Protein AF-A0A947CRB1-F1 (afdb_monomer)

Secondary structure (DSSP, 8-state):
-EEEEEEEEEETTEEEEEEEEEE-GGGSPPPTTS-------S--GGGTEEEEEEES---

Solvent-accessible surface area (backbone atoms only — not comparable to full-atom values): 3899 Å² total; per-residue (Å²): 99,67,54,68,55,70,51,77,46,84,49,101,87,36,44,36,36,42,38,44,35,38,57,59,67,75,74,66,74,74,68,95,8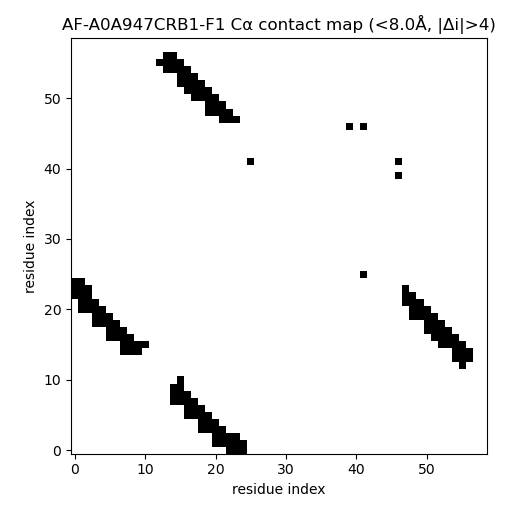4,66,84,78,66,92,58,85,75,92,76,56,68,72,79,34,53,44,80,46,78,48,74,45,80,90,128

Radius of gyration: 16.7 Å; Cα contacts (8 Å, |Δi|>4): 74; chains: 1; bounding box: 29×19×51 Å

Sequence (59 aa):
WAVGGGLRIRTPVGPVRVDLGFRLNRFRAAPADEPQNPRPTGGDLADRLVFHLSLGEAF

Foldseek 3Di:
DKDKDKDWDQDPQGIKIKIKMFDPPPPDDPDPPDPDPPDPNPDDPVSGIDIDIDDHDDD

pLDDT: mean 72.11, std 16.76, range [45.31, 93.25]

Structure (mmCIF, N/CA/C/O backbone):
data_AF-A0A947CRB1-F1
#
_entry.id   AF-A0A947CRB1-F1
#
loop_
_atom_site.group_PDB
_atom_site.id
_atom_site.type_symbol
_atom_site.label_atom_id
_atom_site.label_alt_id
_atom_site.label_comp_id
_atom_site.label_asym_id
_atom_site.label_entity_id
_atom_site.label_seq_id
_atom_site.pdbx_PDB_ins_code
_atom_site.Cartn_x
_atom_site.Cartn_y
_atom_site.Cartn_z
_atom_site.occupancy
_atom_site.B_iso_or_equiv
_atom_site.auth_seq_id
_atom_site.auth_comp_id
_atom_site.auth_asym_id
_atom_site.auth_atom_id
_atom_site.pdbx_PDB_model_num
ATOM 1 N N . TRP A 1 1 ? 10.345 -8.495 -13.125 1.00 61.50 1 TRP A N 1
ATOM 2 C CA . TRP A 1 1 ? 11.005 -8.271 -11.840 1.00 61.50 1 TRP A CA 1
ATOM 3 C C . TRP A 1 1 ? 10.555 -6.928 -11.323 1.00 61.50 1 TRP A C 1
ATOM 5 O O . TRP A 1 1 ? 10.389 -5.987 -12.101 1.00 61.50 1 TRP A O 1
ATOM 15 N N . ALA A 1 2 ? 10.265 -6.880 -10.035 1.00 80.31 2 ALA A N 1
ATOM 16 C CA . ALA A 1 2 ? 9.820 -5.698 -9.324 1.00 80.31 2 ALA A CA 1
ATOM 17 C C . ALA A 1 2 ? 10.336 -5.808 -7.889 1.00 80.31 2 ALA A C 1
ATOM 19 O O . ALA A 1 2 ? 10.506 -6.918 -7.386 1.00 80.31 2 ALA A O 1
ATOM 20 N N . VAL A 1 3 ? 10.590 -4.668 -7.265 1.00 87.50 3 VAL A N 1
ATOM 21 C CA . VAL A 1 3 ? 10.963 -4.558 -5.855 1.00 87.50 3 VAL A CA 1
ATOM 22 C C . VAL A 1 3 ? 9.977 -3.613 -5.193 1.00 87.50 3 VAL A C 1
ATOM 24 O O . VAL A 1 3 ? 9.515 -2.673 -5.830 1.00 87.50 3 VAL A O 1
ATOM 27 N N . GLY A 1 4 ? 9.609 -3.859 -3.946 1.00 87.69 4 GLY A N 1
ATOM 28 C CA . GLY A 1 4 ? 8.660 -3.008 -3.248 1.00 87.69 4 GLY A CA 1
ATOM 29 C C . GLY A 1 4 ? 8.797 -3.123 -1.744 1.00 87.69 4 GLY A C 1
ATOM 30 O O . GLY A 1 4 ? 9.332 -4.108 -1.237 1.00 87.69 4 GLY A O 1
ATOM 31 N N . GLY A 1 5 ? 8.318 -2.095 -1.054 1.00 90.88 5 GLY A N 1
ATOM 32 C CA . GLY A 1 5 ? 8.244 -2.023 0.397 1.00 90.88 5 GLY A CA 1
ATOM 33 C C . GLY A 1 5 ? 6.816 -1.725 0.828 1.00 90.88 5 GLY A C 1
ATOM 34 O O . GLY A 1 5 ? 6.073 -1.055 0.113 1.00 90.88 5 GLY A O 1
ATOM 35 N N . GLY A 1 6 ? 6.426 -2.229 1.994 1.00 90.94 6 GLY A N 1
ATOM 36 C CA . GLY A 1 6 ? 5.100 -1.989 2.543 1.00 90.94 6 GLY A CA 1
ATOM 37 C C . GLY A 1 6 ? 5.145 -1.705 4.035 1.00 90.94 6 GLY A C 1
ATOM 38 O O . GLY A 1 6 ? 5.987 -2.239 4.756 1.00 90.94 6 GLY A O 1
ATOM 39 N N . LEU A 1 7 ? 4.217 -0.867 4.487 1.00 90.75 7 LEU A N 1
ATOM 40 C CA . LEU A 1 7 ? 3.996 -0.524 5.880 1.00 90.75 7 LEU A CA 1
ATOM 41 C C . LEU A 1 7 ? 2.626 -1.043 6.317 1.00 90.75 7 LEU A C 1
ATOM 43 O O . LEU A 1 7 ? 1.626 -0.890 5.614 1.00 90.75 7 LEU A O 1
ATOM 47 N N . ARG A 1 8 ? 2.587 -1.665 7.495 1.00 93.25 8 ARG A N 1
ATOM 48 C CA . ARG A 1 8 ? 1.362 -2.171 8.118 1.00 93.25 8 ARG A CA 1
ATOM 49 C C . ARG A 1 8 ? 1.211 -1.532 9.486 1.00 93.25 8 ARG A C 1
ATOM 51 O O . ARG A 1 8 ? 2.090 -1.681 10.330 1.00 93.25 8 ARG A O 1
ATOM 58 N N . ILE A 1 9 ? 0.102 -0.833 9.693 1.00 90.00 9 ILE A N 1
ATOM 59 C CA . ILE A 1 9 ? -0.189 -0.104 10.928 1.00 90.00 9 ILE A CA 1
ATOM 60 C C . ILE A 1 9 ? -1.531 -0.588 11.466 1.00 90.00 9 ILE A C 1
ATOM 62 O O . ILE A 1 9 ? -2.488 -0.763 10.717 1.00 90.00 9 ILE A O 1
ATOM 66 N N . ARG A 1 10 ? -1.614 -0.787 12.782 1.00 91.50 10 ARG A N 1
ATOM 67 C CA . ARG A 1 10 ? -2.891 -0.983 13.472 1.00 91.50 10 ARG A CA 1
ATOM 68 C C . ARG A 1 10 ? -3.395 0.377 13.931 1.00 91.50 10 ARG A C 1
ATOM 70 O O . ARG A 1 10 ? -2.701 1.057 14.681 1.00 91.50 10 ARG A O 1
ATOM 77 N N . THR A 1 11 ? -4.574 0.769 13.470 1.00 87.75 11 THR A N 1
ATOM 78 C CA . THR A 1 11 ? -5.222 2.022 13.873 1.00 87.75 11 THR A CA 1
ATOM 79 C C . THR A 1 11 ? -6.512 1.722 14.643 1.00 87.75 11 THR A C 1
ATOM 81 O O . THR A 1 11 ? -7.020 0.602 14.542 1.00 87.75 11 THR A O 1
ATOM 84 N N . PRO A 1 12 ? -7.079 2.689 15.390 1.00 87.94 12 PRO A N 1
ATOM 85 C CA . PRO A 1 12 ? -8.355 2.503 16.090 1.00 87.94 12 PRO A CA 1
ATOM 86 C C . PRO A 1 12 ? -9.525 2.131 15.168 1.00 87.94 12 PRO A C 1
ATOM 88 O O . PRO A 1 12 ? -10.473 1.495 15.611 1.00 87.94 12 PRO A O 1
ATOM 91 N N . VAL A 1 13 ? -9.447 2.504 13.886 1.00 87.00 13 VAL A N 1
ATOM 92 C CA . VAL A 1 13 ? -10.463 2.210 12.862 1.00 87.00 13 VAL A CA 1
ATOM 93 C C . VAL A 1 13 ? -10.165 0.933 12.062 1.00 87.00 13 VAL A C 1
ATOM 95 O O . VAL A 1 13 ? -10.845 0.650 11.082 1.00 87.00 13 VAL A O 1
ATOM 98 N N . GLY A 1 14 ? -9.152 0.155 12.464 1.00 86.69 14 GLY A N 1
ATOM 99 C CA . GLY A 1 14 ? -8.777 -1.113 11.832 1.00 86.69 14 GLY A CA 1
ATOM 100 C C . GLY A 1 14 ? -7.347 -1.141 11.273 1.00 86.69 14 GLY A C 1
ATOM 101 O O . GLY A 1 14 ? -6.571 -0.190 11.440 1.00 86.69 14 GLY A O 1
ATOM 102 N N . PRO A 1 15 ? -6.944 -2.258 10.643 1.00 91.19 15 PRO A N 1
ATOM 103 C CA . PRO A 1 15 ? -5.631 -2.376 10.025 1.00 91.19 15 PRO A CA 1
ATOM 104 C C . PRO A 1 15 ? -5.530 -1.491 8.776 1.00 91.19 15 PRO A C 1
ATOM 106 O O . PRO A 1 15 ? -6.436 -1.440 7.947 1.00 91.19 15 PRO A O 1
ATOM 109 N N . VAL A 1 16 ? -4.392 -0.816 8.639 1.00 90.94 16 VAL A N 1
ATOM 110 C CA . VAL A 1 16 ? -4.009 -0.038 7.460 1.00 90.94 16 VAL A CA 1
ATOM 111 C C . VAL A 1 16 ? -2.778 -0.679 6.844 1.00 90.94 16 VAL A C 1
ATOM 113 O O . VAL A 1 16 ? -1.810 -0.997 7.543 1.00 90.94 16 VAL A O 1
ATOM 116 N N . ARG A 1 17 ? -2.797 -0.843 5.523 1.00 92.62 17 ARG A N 1
ATOM 117 C CA . ARG A 1 17 ? -1.660 -1.334 4.753 1.00 92.62 17 ARG A CA 1
ATOM 118 C C . ARG A 1 17 ? -1.382 -0.400 3.586 1.00 92.62 17 ARG A C 1
ATOM 120 O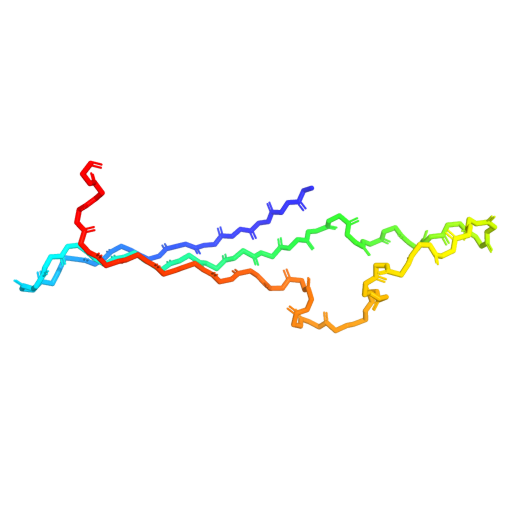 O . ARG A 1 17 ? -2.279 -0.083 2.813 1.00 92.62 17 ARG A O 1
ATOM 127 N N . VAL A 1 18 ? -0.125 0.005 3.473 1.00 90.50 18 VAL A N 1
ATOM 128 C CA . VAL A 1 18 ? 0.383 0.841 2.387 1.00 90.50 18 VAL A CA 1
ATOM 129 C C . VAL A 1 18 ? 1.526 0.090 1.727 1.00 90.50 18 VAL A C 1
ATOM 131 O O . VAL A 1 18 ? 2.509 -0.207 2.399 1.00 90.50 18 VAL A O 1
ATOM 134 N N . ASP A 1 19 ? 1.424 -0.216 0.439 1.00 91.31 19 ASP A N 1
ATOM 135 C CA . ASP A 1 19 ? 2.497 -0.848 -0.326 1.00 91.31 19 ASP A CA 1
ATOM 136 C C . ASP A 1 19 ? 2.927 0.052 -1.489 1.00 91.31 19 ASP A C 1
ATOM 138 O O . ASP A 1 19 ? 2.107 0.625 -2.209 1.00 91.31 19 ASP A O 1
ATOM 142 N N . LEU A 1 20 ? 4.239 0.144 -1.685 1.00 88.75 20 LEU A N 1
ATOM 143 C CA . LEU A 1 20 ? 4.884 0.845 -2.785 1.00 88.75 20 LEU A CA 1
ATOM 144 C C . LEU A 1 20 ? 5.762 -0.146 -3.547 1.00 88.75 20 LEU A C 1
ATOM 146 O O . LEU A 1 20 ? 6.689 -0.733 -2.991 1.00 88.75 20 LEU A O 1
ATOM 150 N N . GLY A 1 21 ? 5.468 -0.332 -4.829 1.00 87.94 21 GLY A N 1
ATOM 151 C CA . GLY A 1 21 ? 6.202 -1.214 -5.728 1.00 87.94 21 GLY A CA 1
ATOM 152 C C . GLY A 1 21 ? 6.864 -0.448 -6.867 1.00 87.94 21 GLY A C 1
ATOM 153 O O . GLY A 1 21 ? 6.301 0.499 -7.406 1.00 87.94 21 GLY A O 1
ATOM 154 N N . PHE A 1 22 ? 8.044 -0.899 -7.276 1.00 84.00 22 PHE A N 1
ATOM 155 C CA . PHE A 1 22 ? 8.800 -0.388 -8.409 1.00 84.00 22 PHE A CA 1
ATOM 156 C C . PHE A 1 22 ? 9.113 -1.515 -9.395 1.00 84.00 22 PHE A C 1
ATOM 158 O O . PHE A 1 22 ? 9.708 -2.541 -9.047 1.00 84.00 22 PHE A O 1
ATOM 165 N N . ARG A 1 23 ? 8.707 -1.344 -10.656 1.00 81.00 23 ARG A N 1
ATOM 166 C CA . ARG A 1 23 ? 8.919 -2.351 -11.709 1.00 81.00 23 ARG A CA 1
ATOM 167 C C . ARG A 1 23 ? 10.319 -2.217 -12.322 1.00 81.00 23 ARG A C 1
ATOM 169 O O . ARG A 1 23 ? 10.634 -1.205 -12.936 1.00 81.00 23 ARG A O 1
ATOM 176 N N . LEU A 1 24 ? 11.122 -3.280 -12.236 1.00 73.69 24 LEU A N 1
ATOM 177 C CA . LEU A 1 24 ? 12.499 -3.349 -12.751 1.00 73.69 24 LEU A CA 1
ATOM 178 C C . LEU A 1 24 ? 12.584 -3.847 -14.209 1.00 73.69 24 LEU A C 1
ATOM 180 O O . LEU A 1 24 ? 13.579 -3.623 -14.879 1.00 73.69 24 LEU A O 1
ATOM 184 N N . ASN A 1 25 ? 11.547 -4.487 -14.759 1.00 63.31 25 ASN A N 1
ATOM 185 C CA . ASN A 1 25 ? 11.615 -5.079 -16.112 1.00 63.31 25 ASN A CA 1
ATOM 186 C C . ASN A 1 25 ? 11.556 -4.090 -17.292 1.00 63.31 25 ASN A C 1
ATOM 188 O O . ASN A 1 25 ? 11.559 -4.535 -18.436 1.00 63.31 25 ASN A O 1
ATOM 192 N N . ARG A 1 26 ? 11.511 -2.772 -17.058 1.00 59.81 26 ARG A N 1
ATOM 193 C CA . ARG A 1 26 ? 11.495 -1.767 -18.140 1.00 59.81 26 ARG A CA 1
ATOM 194 C C . ARG A 1 26 ? 12.890 -1.271 -18.568 1.00 59.81 26 ARG 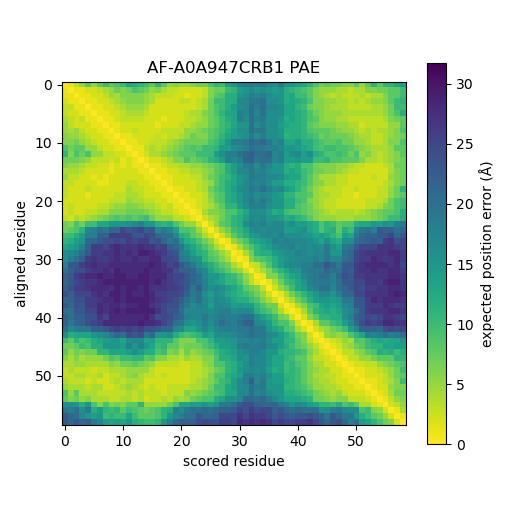A C 1
ATOM 196 O O . ARG A 1 26 ? 12.972 -0.277 -19.274 1.00 59.81 26 ARG A O 1
ATOM 203 N N . PHE A 1 27 ? 13.984 -1.927 -18.168 1.00 53.34 27 PHE A N 1
ATOM 204 C CA . PHE A 1 27 ? 15.337 -1.560 -18.631 1.00 53.34 27 PHE A 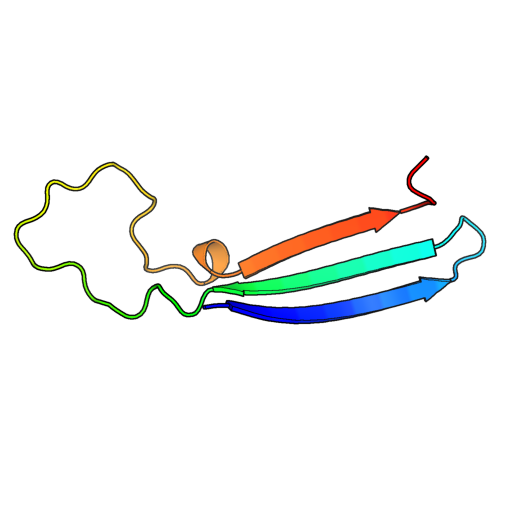CA 1
ATOM 205 C C . PHE A 1 27 ? 15.708 -2.120 -20.011 1.00 53.34 27 PHE A C 1
ATOM 207 O O . PHE A 1 27 ? 16.724 -1.717 -20.571 1.00 53.34 27 PHE A O 1
ATOM 214 N N . ARG A 1 28 ? 14.912 -3.030 -20.589 1.00 49.94 28 ARG A N 1
ATOM 215 C CA . ARG A 1 28 ? 15.148 -3.481 -21.962 1.00 49.94 28 ARG A CA 1
ATOM 216 C C . ARG A 1 28 ? 14.574 -2.428 -22.904 1.00 49.94 28 ARG A C 1
ATOM 218 O O . ARG A 1 28 ? 13.356 -2.342 -23.044 1.00 49.94 28 ARG A O 1
ATOM 225 N N . ALA A 1 29 ? 15.449 -1.619 -23.502 1.00 52.22 29 ALA A N 1
ATOM 226 C CA . ALA A 1 29 ? 15.106 -0.850 -24.690 1.00 52.22 29 ALA A CA 1
ATOM 227 C C . ALA A 1 29 ? 14.398 -1.802 -25.662 1.00 52.22 29 ALA A C 1
ATOM 229 O O . ALA A 1 29 ? 14.905 -2.897 -25.930 1.00 52.22 29 ALA A O 1
ATOM 230 N N . ALA A 1 30 ? 13.191 -1.439 -26.092 1.00 51.16 30 ALA A N 1
ATOM 231 C CA . ALA A 1 30 ? 12.492 -2.207 -27.106 1.00 51.16 30 ALA A CA 1
ATOM 232 C C . ALA A 1 30 ? 13.427 -2.336 -28.326 1.00 51.16 30 ALA A C 1
ATOM 234 O O . ALA A 1 30 ? 14.042 -1.333 -28.703 1.00 51.16 30 ALA A O 1
ATOM 235 N N . PRO A 1 31 ? 13.604 -3.535 -28.910 1.00 51.66 31 PRO A N 1
ATOM 236 C CA . PRO A 1 31 ? 14.251 -3.636 -30.212 1.00 51.66 31 PRO A CA 1
ATOM 237 C C . PRO A 1 31 ? 13.487 -2.741 -31.199 1.00 51.66 31 PRO A C 1
ATOM 239 O O . PRO A 1 31 ? 12.263 -2.646 -31.123 1.00 51.66 31 PRO A O 1
ATOM 242 N N . ALA A 1 32 ? 14.219 -2.050 -32.073 1.00 57.62 32 ALA A N 1
ATOM 243 C CA . ALA A 1 32 ? 13.732 -0.931 -32.886 1.00 57.62 32 ALA A CA 1
ATOM 244 C C . ALA A 1 32 ? 12.575 -1.263 -33.856 1.00 57.62 32 ALA A C 1
ATOM 246 O O . ALA A 1 32 ? 12.022 -0.348 -34.459 1.00 57.62 32 ALA A O 1
ATOM 247 N N . ASP A 1 33 ? 12.177 -2.534 -33.964 1.00 55.53 33 ASP A N 1
ATOM 248 C CA . ASP A 1 33 ? 11.351 -3.050 -35.059 1.00 55.53 33 ASP A CA 1
ATOM 249 C C . ASP A 1 33 ? 9.992 -3.636 -34.625 1.00 55.53 33 ASP A C 1
ATOM 251 O O . ASP A 1 33 ? 9.292 -4.228 -35.445 1.00 55.53 33 ASP A O 1
ATOM 255 N N . GLU A 1 34 ? 9.575 -3.494 -33.360 1.00 51.16 34 GLU A N 1
ATOM 256 C CA . GLU A 1 34 ? 8.250 -3.972 -32.924 1.00 51.16 34 GLU A CA 1
ATOM 257 C C . GLU A 1 34 ? 7.181 -2.863 -33.007 1.00 51.16 34 GLU A C 1
ATOM 259 O O . GLU A 1 34 ? 7.400 -1.759 -32.493 1.00 51.16 34 GLU A O 1
ATOM 264 N N . PRO A 1 35 ? 6.000 -3.132 -33.610 1.00 46.94 35 PRO A N 1
ATOM 265 C CA . PRO A 1 35 ? 4.922 -2.162 -33.669 1.00 46.94 35 PRO A CA 1
ATOM 266 C C . PRO A 1 35 ? 4.510 -1.792 -32.248 1.00 46.94 35 PRO A C 1
ATOM 268 O O . PRO A 1 35 ? 4.112 -2.640 -31.445 1.00 46.94 35 PRO A O 1
ATOM 271 N N . GLN A 1 36 ? 4.630 -0.502 -31.948 1.00 48.66 36 GLN A N 1
ATOM 272 C CA . GLN A 1 36 ? 4.265 0.095 -30.675 1.00 48.66 36 GLN A CA 1
ATOM 273 C C . GLN A 1 36 ? 2.753 -0.050 -30.484 1.00 48.66 36 GLN A C 1
ATOM 275 O O . GLN A 1 36 ? 1.968 0.833 -30.815 1.00 48.66 36 GLN A O 1
ATOM 280 N N . ASN A 1 37 ? 2.329 -1.183 -29.927 1.00 45.31 37 ASN A N 1
ATOM 281 C CA . ASN A 1 37 ? 1.084 -1.246 -29.176 1.00 45.31 37 ASN A CA 1
ATOM 282 C C . ASN A 1 37 ? 1.135 -0.058 -28.195 1.00 45.31 37 ASN A C 1
ATOM 284 O O . ASN A 1 37 ? 2.181 0.077 -27.548 1.00 45.31 37 ASN A O 1
ATOM 288 N N . PRO A 1 38 ? 0.112 0.816 -28.097 1.00 46.84 38 PRO A N 1
ATOM 289 C CA . PRO A 1 38 ? 0.132 1.999 -27.237 1.00 46.84 38 PRO A CA 1
ATOM 290 C C . PRO A 1 38 ? 0.093 1.581 -25.762 1.00 46.84 38 PRO A C 1
ATOM 292 O O . PRO A 1 38 ? -0.878 1.773 -25.037 1.00 46.84 38 PRO A O 1
ATOM 295 N N . ARG A 1 39 ? 1.170 0.951 -25.299 1.00 53.72 39 ARG A N 1
ATOM 296 C CA . ARG A 1 39 ? 1.545 0.912 -23.901 1.00 53.72 39 ARG A CA 1
ATOM 297 C C . ARG A 1 39 ? 2.215 2.245 -23.620 1.00 53.72 39 ARG A C 1
ATOM 299 O O . ARG A 1 39 ? 3.057 2.643 -24.423 1.00 53.72 39 ARG A O 1
ATOM 306 N N . PRO A 1 40 ? 1.868 2.909 -22.507 1.00 49.47 40 PRO A N 1
ATOM 307 C CA . PRO A 1 40 ? 2.481 4.171 -22.132 1.00 49.47 40 PRO A CA 1
ATOM 308 C C . PRO A 1 40 ? 4.003 4.006 -22.182 1.00 49.47 40 PRO A C 1
ATOM 310 O O . PRO A 1 40 ? 4.599 3.150 -21.512 1.00 49.47 40 PRO A O 1
ATOM 313 N N . THR A 1 41 ? 4.593 4.725 -23.133 1.00 49.62 41 THR A N 1
ATOM 314 C CA . THR A 1 41 ? 5.987 4.597 -23.528 1.00 49.62 41 THR A CA 1
ATOM 315 C C . THR A 1 41 ? 6.837 4.957 -22.321 1.00 49.62 41 THR A C 1
ATOM 317 O O . THR A 1 41 ? 6.715 6.033 -21.743 1.00 49.62 41 THR A O 1
ATOM 320 N N . GLY A 1 42 ? 7.649 3.995 -21.883 1.00 51.97 42 GLY A N 1
ATOM 321 C CA . GLY A 1 42 ? 8.400 4.082 -20.642 1.00 51.97 42 GLY A CA 1
ATOM 322 C C . GLY A 1 42 ? 9.414 5.217 -20.660 1.00 51.97 42 GLY A C 1
ATOM 323 O O . GLY A 1 42 ? 10.477 5.084 -21.252 1.00 51.97 42 GLY A O 1
ATOM 324 N N . GLY A 1 43 ? 9.109 6.275 -19.918 1.00 50.81 43 GLY A N 1
ATOM 325 C CA . GLY A 1 43 ? 10.032 7.359 -19.585 1.00 50.81 43 GLY A CA 1
ATOM 326 C C . GLY A 1 43 ? 9.796 7.873 -18.168 1.00 50.81 43 GLY A C 1
ATOM 3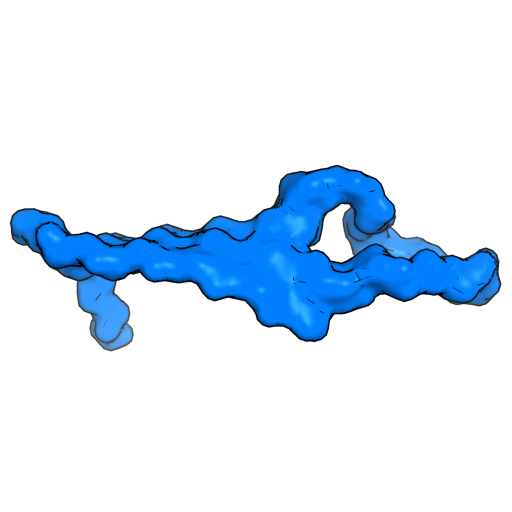27 O O . GLY A 1 43 ? 10.753 8.071 -17.425 1.00 50.81 43 GLY A O 1
ATOM 328 N N . ASP A 1 44 ? 8.532 7.958 -17.750 1.00 58.72 44 ASP A N 1
ATOM 329 C CA . ASP A 1 44 ? 8.183 8.537 -16.458 1.00 58.72 44 ASP A CA 1
ATOM 330 C C . ASP A 1 44 ? 8.320 7.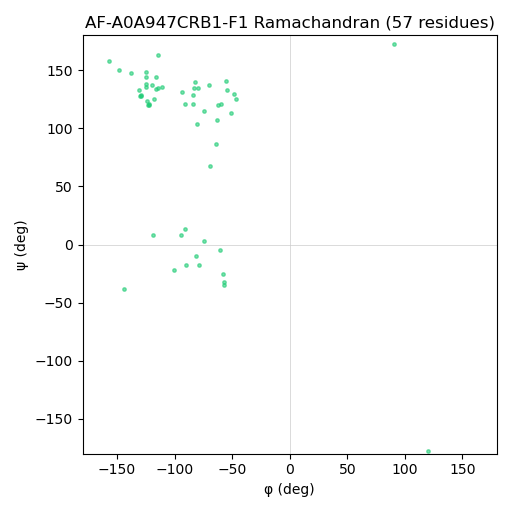575 -15.273 1.00 58.72 44 ASP A C 1
ATOM 332 O O . ASP A 1 44 ? 7.950 6.397 -15.312 1.00 58.72 44 ASP A O 1
ATOM 336 N N . LEU A 1 45 ? 8.825 8.122 -14.164 1.00 60.97 45 LEU A N 1
ATOM 337 C CA . LEU A 1 45 ? 8.860 7.473 -12.851 1.00 60.97 45 LEU A CA 1
ATOM 338 C C . LEU A 1 45 ? 7.454 7.067 -12.383 1.00 60.97 45 LEU A C 1
ATOM 340 O O . LEU A 1 45 ? 7.299 6.002 -11.782 1.00 60.97 45 LEU A O 1
ATOM 344 N N . ALA A 1 46 ? 6.440 7.873 -12.715 1.00 63.62 46 ALA A N 1
ATOM 345 C CA . ALA A 1 46 ? 5.032 7.616 -12.407 1.00 63.62 46 ALA A CA 1
ATOM 346 C C . ALA A 1 46 ? 4.542 6.279 -12.982 1.00 63.62 46 ALA A C 1
ATOM 348 O O . ALA A 1 46 ? 3.759 5.567 -12.366 1.00 63.62 46 ALA A O 1
ATOM 349 N N . ASP A 1 47 ? 5.091 5.892 -14.125 1.00 67.56 47 ASP A N 1
ATOM 350 C CA . ASP A 1 47 ? 4.729 4.683 -14.848 1.00 67.56 47 ASP A CA 1
ATOM 351 C C . ASP A 1 47 ? 5.364 3.416 -14.231 1.00 67.56 47 ASP A C 1
ATOM 353 O O . ASP A 1 47 ? 4.971 2.271 -14.497 1.00 67.56 47 ASP A O 1
ATOM 357 N N . ARG A 1 48 ? 6.399 3.603 -13.407 1.00 73.12 48 ARG A N 1
ATOM 358 C CA . ARG A 1 48 ? 7.153 2.527 -12.748 1.00 73.12 48 ARG A CA 1
ATOM 359 C C . ARG A 1 48 ? 6.740 2.332 -11.293 1.00 73.12 48 ARG A C 1
ATOM 361 O O . ARG A 1 48 ? 6.972 1.238 -10.772 1.00 73.12 48 ARG A O 1
ATOM 368 N N . LEU A 1 49 ? 6.145 3.357 -10.682 1.00 80.94 49 LEU A N 1
ATOM 369 C CA . LEU A 1 49 ? 5.636 3.348 -9.318 1.00 80.94 49 LEU A CA 1
ATOM 370 C C . LEU A 1 49 ? 4.226 2.743 -9.279 1.00 80.94 49 LEU A C 1
ATOM 372 O O . LEU A 1 49 ? 3.331 3.153 -10.009 1.00 80.94 49 LEU A O 1
ATOM 376 N N . VAL A 1 50 ? 4.019 1.768 -8.402 1.00 83.81 50 VAL A N 1
ATOM 377 C CA . VAL A 1 50 ? 2.707 1.193 -8.100 1.00 83.81 50 VAL A CA 1
ATOM 378 C C . VAL A 1 50 ? 2.419 1.461 -6.632 1.00 83.81 50 VAL A C 1
ATOM 380 O O . VAL A 1 50 ? 3.223 1.094 -5.779 1.00 83.81 50 VAL A O 1
ATOM 383 N N . PHE A 1 51 ? 1.280 2.081 -6.343 1.00 87.31 51 PHE A N 1
ATOM 384 C CA . PHE A 1 51 ? 0.815 2.339 -4.984 1.00 87.31 51 PHE A CA 1
ATOM 385 C C . PHE A 1 51 ? -0.414 1.485 -4.684 1.00 87.31 51 PHE A C 1
ATOM 387 O O . PHE A 1 51 ? -1.325 1.390 -5.507 1.00 87.31 51 PHE A O 1
ATOM 394 N N . HIS A 1 52 ? -0.435 0.871 -3.507 1.00 88.06 52 HIS A N 1
ATOM 395 C CA . HIS A 1 52 ? -1.578 0.126 -3.005 1.00 88.06 52 HIS A CA 1
ATOM 396 C C . HIS A 1 52 ? -1.895 0.573 -1.578 1.00 88.06 52 HIS A C 1
ATOM 398 O O . HIS A 1 52 ? -1.002 0.662 -0.736 1.00 88.06 52 HIS A O 1
ATOM 404 N N . LEU A 1 53 ? -3.171 0.838 -1.313 1.00 87.12 53 LEU A N 1
ATOM 405 C CA . LEU A 1 53 ? -3.682 1.231 -0.006 1.00 87.12 53 LEU A CA 1
ATOM 406 C C . LEU A 1 53 ? -4.864 0.333 0.342 1.00 87.12 53 LEU A C 1
ATOM 408 O O . LEU A 1 53 ? -5.811 0.228 -0.432 1.00 87.12 53 LEU A O 1
ATOM 412 N 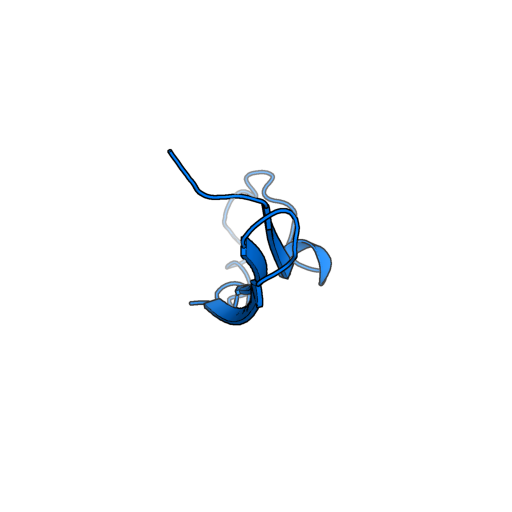N . SER A 1 54 ? -4.810 -0.277 1.520 1.00 84.00 54 SER A N 1
ATOM 413 C CA . SER A 1 54 ? -5.903 -1.054 2.098 1.00 84.00 54 SER A CA 1
ATOM 414 C C . SER A 1 54 ? -6.230 -0.508 3.482 1.00 84.00 54 SER A C 1
ATOM 416 O O . SER A 1 54 ? -5.328 -0.250 4.284 1.00 84.00 54 SER A O 1
ATOM 418 N N . LEU A 1 55 ? -7.523 -0.366 3.760 1.00 85.25 55 LEU A N 1
ATOM 419 C CA . LEU A 1 55 ? -8.079 0.056 5.041 1.00 85.25 55 LEU A CA 1
ATOM 420 C C . LEU A 1 55 ? -9.165 -0.945 5.439 1.00 85.25 55 LEU A C 1
ATOM 422 O O . LEU A 1 55 ? -10.076 -1.195 4.655 1.00 85.25 55 LEU A O 1
ATOM 426 N N . GLY A 1 56 ? -9.071 -1.485 6.651 1.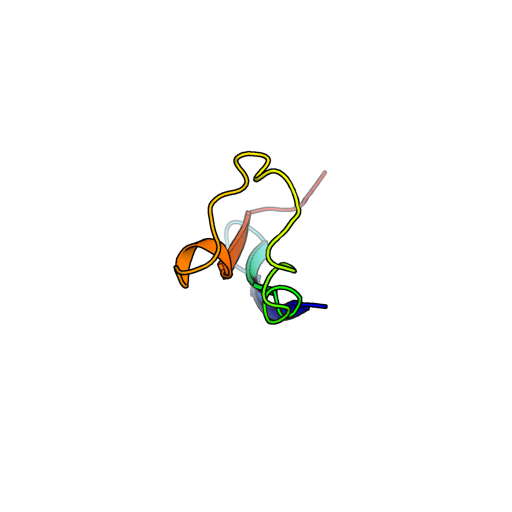00 77.38 56 GLY A N 1
ATOM 427 C CA . GLY A 1 56 ? -10.003 -2.496 7.145 1.00 77.38 56 GLY A CA 1
ATOM 428 C C . GLY A 1 56 ? -9.554 -3.928 6.848 1.00 77.38 56 GLY A C 1
ATOM 429 O O . GLY A 1 56 ? -8.534 -4.168 6.197 1.00 77.38 56 GLY A O 1
ATOM 430 N N . GLU A 1 57 ? -10.289 -4.888 7.402 1.00 67.81 57 GLU A N 1
ATOM 431 C CA . GLU A 1 57 ? -10.077 -6.316 7.164 1.00 67.81 57 GLU A CA 1
ATOM 432 C C . GLU A 1 57 ? -10.782 -6.722 5.859 1.00 67.81 57 GLU A C 1
ATOM 434 O O . GLU A 1 57 ? -11.910 -6.297 5.617 1.00 67.81 57 GLU A O 1
ATOM 439 N N . ALA A 1 58 ? -10.113 -7.490 4.993 1.00 62.09 58 ALA A N 1
ATOM 440 C CA . ALA A 1 58 ? -10.751 -8.044 3.801 1.00 62.09 58 ALA A CA 1
ATOM 441 C C . ALA A 1 58 ? -11.659 -9.203 4.239 1.00 62.09 58 ALA A C 1
ATOM 443 O O . ALA A 1 58 ? -11.151 -10.186 4.777 1.00 62.09 58 ALA A O 1
ATOM 444 N N . PHE A 1 59 ? -12.970 -9.040 4.060 1.00 52.06 59 PHE A N 1
ATOM 445 C CA . PHE A 1 59 ? -13.995 -10.053 4.350 1.00 52.06 59 PHE A CA 1
ATOM 446 C C . PHE A 1 59 ? -14.033 -11.145 3.279 1.00 52.06 59 PHE A C 1
ATOM 448 O O . 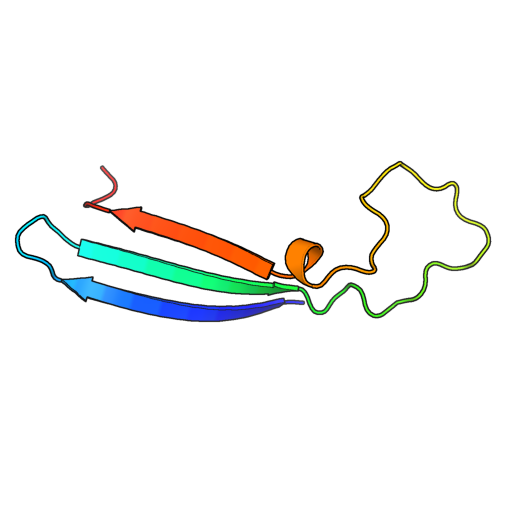PHE A 1 59 ? -13.881 -10.799 2.083 1.00 52.06 59 PHE A O 1
#

Mean predicted aligned error: 11.52 Å

Nearest PDB structures (foldseek):
  5wtq-assembly2_C  TM=5.988E-01  e=4.764E+00  Homo sapiens
  3bxp-assembly1_A  TM=3.711E-01  e=4.167E+00  Lactiplantibacillus plantarum WCFS1